Protein AF-A0ABD0NEY5-F1 (afdb_monomer)

Foldseek 3Di:
DDLPAADQAQEFEDELVCLQVSVVVSCPRPNDDPPHHYQYFYADPVRHGPDDPDRVVRVVVSVVSNVVVVLVDPQWDDDSVDTDGDPD

Mean predicted aligned error: 4.76 Å

Sequence (88 aa):
MDAGPPPFSNYINVMRDTVLSSAMRAFSRLNFSPEKRLNVVFVDTENTGEGAVDDGGPTREFFRLMIAELKDSQYFCGPEEMKNLALV

Radius of gyration: 14.86 Å; Cα contacts (8 Å, |Δi|>4): 110; chains: 1; bounding box: 45×30×38 Å

Secondary structure (DSSP, 8-state):
----SPPSSEEEEE-TT-HHHHHHHHHTSTT--TTSPEEEEEB-TT--B---S-SHHHHHHHHHHHHHHHHTSTTEES-TTS-EE---

pLDDT: mean 91.8, std 8.39, range [50.91, 98.06]

Organism: Cirrhinus mrigala (NCBI:txid683832)

Nearest PDB structures (foldseek):
  5kwv-assembly1_B  TM=2.262E-01  e=9.933E+00  Neisseria gonorrhoeae NCCP11945

InterPro domains:
  IPR000569 HECT domain [PS50237] (35-75)
  IPR035983 HECT, E3 ligase catalytic domain [SSF56204] (10-77)

Structure (mmCIF, N/CA/C/O backbone):
data_AF-A0ABD0NEY5-F1
#
_entry.id   AF-A0ABD0NEY5-F1
#
loop_
_atom_site.group_PDB
_atom_site.id
_atom_site.type_symbol
_atom_site.label_atom_id
_atom_site.label_alt_id
_atom_site.label_comp_id
_atom_site.label_asym_id
_atom_site.label_entity_id
_atom_site.label_seq_id
_atom_site.pdbx_PDB_ins_code
_atom_site.Cartn_x
_atom_site.Cartn_y
_atom_site.Cartn_z
_atom_site.occupancy
_atom_site.B_iso_or_equiv
_atom_site.auth_seq_id
_atom_site.auth_comp_id
_atom_site.auth_asym_id
_atom_site.auth_atom_id
_atom_site.pdbx_PDB_model_num
ATOM 1 N N . MET A 1 1 ? 24.243 8.783 7.290 1.00 50.91 1 MET A N 1
ATOM 2 C CA . MET A 1 1 ? 24.341 7.834 6.163 1.00 50.91 1 MET A CA 1
ATOM 3 C C . MET A 1 1 ? 23.608 8.481 5.009 1.00 50.91 1 MET A C 1
ATOM 5 O O . MET A 1 1 ? 22.459 8.853 5.200 1.00 50.91 1 MET A O 1
ATOM 9 N N . ASP A 1 2 ? 24.302 8.741 3.906 1.00 64.81 2 ASP A N 1
ATOM 10 C CA . ASP A 1 2 ? 23.750 9.480 2.769 1.00 64.81 2 ASP A CA 1
ATOM 11 C C . ASP A 1 2 ? 22.889 8.528 1.923 1.00 64.81 2 ASP A C 1
ATOM 13 O O . ASP A 1 2 ? 23.357 7.459 1.532 1.00 64.81 2 ASP A O 1
ATOM 17 N N . ALA A 1 3 ? 21.612 8.858 1.724 1.00 66.38 3 ALA A N 1
ATOM 18 C CA . ALA A 1 3 ? 20.588 7.95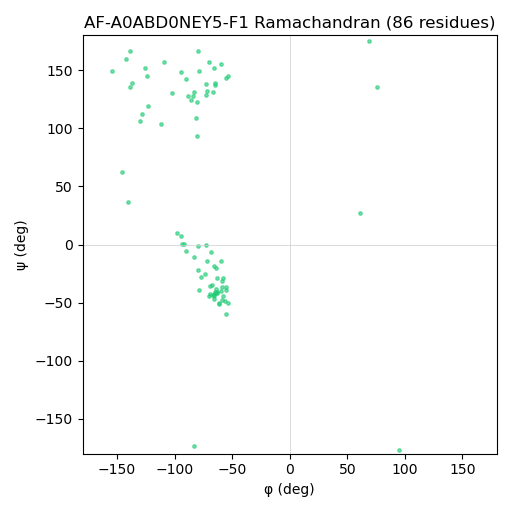0 1.188 1.00 66.38 3 ALA A CA 1
ATOM 19 C C . ALA A 1 3 ? 20.727 7.654 -0.316 1.00 66.38 3 ALA A C 1
ATOM 21 O O . ALA A 1 3 ? 19.919 6.913 -0.881 1.00 66.38 3 ALA A O 1
ATOM 22 N N . GLY A 1 4 ? 21.731 8.250 -0.963 1.00 70.38 4 GLY A N 1
ATOM 23 C CA . GLY A 1 4 ? 21.812 8.335 -2.412 1.00 70.38 4 GLY A CA 1
ATOM 24 C C . GLY A 1 4 ? 20.731 9.257 -2.995 1.00 70.38 4 GLY A C 1
ATOM 25 O O . GLY A 1 4 ? 19.876 9.778 -2.275 1.00 70.38 4 GLY A O 1
ATOM 26 N N . PRO A 1 5 ? 20.769 9.502 -4.312 1.00 70.69 5 PRO A N 1
ATOM 27 C CA . PRO A 1 5 ? 19.764 10.318 -4.978 1.00 70.69 5 PRO A CA 1
ATOM 28 C C . PRO A 1 5 ? 18.375 9.648 -4.935 1.00 70.69 5 PRO A C 1
ATOM 30 O O . PRO A 1 5 ? 18.287 8.415 -4.925 1.00 70.69 5 PRO A O 1
ATOM 33 N N . PRO A 1 6 ? 17.282 10.435 -4.962 1.00 69.81 6 PRO A N 1
ATOM 34 C CA . PRO A 1 6 ? 15.925 9.902 -5.039 1.00 69.81 6 PRO A CA 1
ATOM 35 C C . PRO A 1 6 ? 15.753 8.969 -6.248 1.00 69.81 6 PRO A C 1
ATOM 37 O O . PRO A 1 6 ? 16.300 9.247 -7.321 1.00 69.81 6 PRO A O 1
ATOM 40 N N . PRO A 1 7 ? 14.974 7.884 -6.122 1.00 74.56 7 PRO A N 1
ATOM 41 C CA . PRO A 1 7 ? 14.803 6.931 -7.203 1.00 74.56 7 PRO A CA 1
ATOM 42 C C . PRO A 1 7 ? 13.980 7.533 -8.353 1.00 74.56 7 PRO A C 1
ATOM 44 O O . PRO A 1 7 ? 13.169 8.443 -8.168 1.00 74.56 7 PRO A O 1
ATOM 47 N N . PHE A 1 8 ? 14.136 6.982 -9.561 1.00 82.94 8 PHE A N 1
ATOM 48 C CA . PHE A 1 8 ? 13.283 7.331 -10.707 1.00 82.94 8 PHE A CA 1
ATOM 49 C C . PHE A 1 8 ? 11.806 6.948 -10.475 1.00 82.94 8 PHE A C 1
ATOM 51 O O . PHE A 1 8 ? 10.910 7.606 -10.998 1.00 82.94 8 PHE A O 1
ATOM 58 N N . SER A 1 9 ? 11.561 5.908 -9.668 1.00 91.56 9 SER A N 1
ATOM 59 C CA . SER A 1 9 ? 10.245 5.411 -9.245 1.00 91.56 9 SER A CA 1
ATOM 60 C C . SER A 1 9 ? 10.379 4.686 -7.900 1.00 91.56 9 SER A C 1
ATOM 62 O O . SER A 1 9 ? 11.407 4.065 -7.634 1.00 91.56 9 SER A O 1
ATOM 64 N N . ASN A 1 10 ? 9.341 4.702 -7.067 1.00 95.00 10 ASN A N 1
ATOM 65 C CA . ASN A 1 10 ? 9.277 3.896 -5.849 1.00 95.00 10 ASN A CA 1
ATOM 66 C C . ASN A 1 10 ? 8.842 2.468 -6.200 1.00 95.00 10 ASN A C 1
ATOM 68 O O . ASN A 1 10 ? 7.682 2.253 -6.544 1.00 95.00 10 ASN A O 1
ATOM 72 N N . TYR A 1 11 ? 9.748 1.496 -6.111 1.00 93.88 11 TYR A N 1
ATOM 73 C CA . TYR A 1 11 ? 9.419 0.081 -6.322 1.00 93.88 11 TYR A CA 1
ATOM 74 C C . TYR A 1 11 ? 8.905 -0.560 -5.035 1.00 93.88 11 TYR A C 1
ATOM 76 O O . TYR A 1 11 ? 9.580 -0.524 -4.001 1.00 93.88 11 TYR A O 1
ATOM 84 N N . ILE A 1 12 ? 7.719 -1.154 -5.085 1.00 95.62 12 ILE A N 1
ATOM 85 C CA . ILE A 1 12 ? 7.033 -1.707 -3.919 1.00 95.62 12 ILE A CA 1
ATOM 86 C C . ILE A 1 12 ? 6.585 -3.132 -4.235 1.00 95.62 12 ILE A C 1
ATOM 88 O O . ILE A 1 12 ? 5.610 -3.337 -4.949 1.00 95.62 12 ILE A O 1
ATOM 92 N N . ASN A 1 13 ? 7.279 -4.107 -3.650 1.00 95.81 13 ASN A N 1
ATOM 93 C CA . ASN A 1 13 ? 6.789 -5.479 -3.583 1.00 95.81 13 ASN A CA 1
ATOM 94 C C . ASN A 1 13 ? 5.833 -5.597 -2.398 1.00 95.81 13 ASN A C 1
ATOM 96 O O . ASN A 1 13 ? 6.174 -5.167 -1.287 1.00 95.81 13 A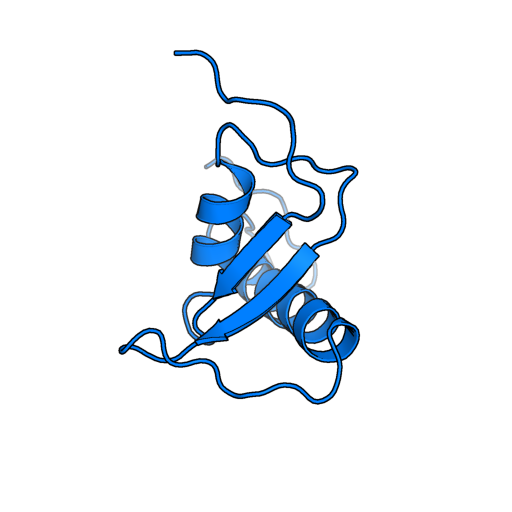SN A O 1
ATOM 100 N N . VAL A 1 14 ? 4.667 -6.182 -2.634 1.00 97.12 14 VAL A N 1
ATOM 101 C CA . VAL A 1 14 ? 3.598 -6.302 -1.644 1.00 97.12 14 VAL A CA 1
ATOM 102 C C . VAL A 1 14 ? 2.961 -7.684 -1.715 1.00 97.12 14 VAL A C 1
ATOM 104 O O . VAL A 1 14 ? 2.674 -8.173 -2.799 1.00 97.12 14 VAL A O 1
ATOM 107 N N . MET A 1 15 ? 2.720 -8.313 -0.566 1.00 95.75 15 MET A N 1
ATOM 108 C CA . MET A 1 15 ? 1.865 -9.503 -0.505 1.00 95.75 15 MET A CA 1
ATOM 109 C C . MET A 1 15 ? 0.420 -9.067 -0.271 1.00 95.75 15 MET A C 1
ATOM 111 O O . MET A 1 15 ? 0.174 -8.136 0.502 1.00 95.75 15 MET A O 1
ATOM 115 N N . ARG A 1 16 ? -0.530 -9.760 -0.903 1.00 94.81 16 ARG A N 1
ATOM 116 C CA . ARG A 1 16 ? -1.967 -9.436 -0.849 1.00 94.81 16 ARG A CA 1
ATOM 117 C C . ARG A 1 16 ? -2.559 -9.412 0.562 1.00 94.81 16 ARG A C 1
ATOM 119 O O . ARG A 1 16 ? -3.478 -8.640 0.791 1.00 94.81 16 ARG A O 1
ATOM 126 N N . ASP A 1 17 ? -2.000 -10.191 1.486 1.00 93.69 17 ASP A N 1
ATOM 127 C CA . ASP A 1 17 ? -2.505 -10.319 2.862 1.00 93.69 17 ASP A CA 1
ATOM 128 C C . ASP A 1 17 ? -1.860 -9.326 3.847 1.00 93.69 17 ASP A C 1
ATOM 130 O O . ASP A 1 17 ? -2.111 -9.369 5.050 1.00 93.69 17 ASP A O 1
ATOM 134 N N . THR A 1 18 ? -0.945 -8.478 3.367 1.00 95.44 18 THR A N 1
ATOM 135 C CA . THR A 1 18 ? -0.151 -7.568 4.212 1.00 95.44 18 THR A CA 1
ATOM 136 C C . THR A 1 18 ? 0.025 -6.205 3.546 1.00 95.44 18 THR A C 1
ATOM 138 O O . THR A 1 18 ? 1.102 -5.597 3.610 1.00 95.44 18 THR A O 1
ATOM 141 N N . VAL A 1 19 ? -1.001 -5.724 2.839 1.00 97.31 19 VAL A N 1
ATOM 142 C CA . VAL A 1 19 ? -0.861 -4.565 1.952 1.00 97.31 19 VAL A CA 1
ATOM 143 C C . VAL A 1 19 ? -0.552 -3.302 2.747 1.00 97.31 19 VAL A C 1
ATOM 145 O O . VAL A 1 19 ? 0.365 -2.561 2.381 1.00 97.31 19 VAL A O 1
ATOM 148 N N . LEU A 1 20 ? -1.242 -3.074 3.865 1.00 96.88 20 LEU A N 1
ATOM 149 C CA . LEU A 1 20 ? -1.037 -1.899 4.706 1.00 96.88 20 LEU A CA 1
ATOM 150 C C . LEU A 1 20 ? 0.349 -1.888 5.353 1.00 96.88 20 LEU A C 1
ATOM 152 O O . LEU A 1 20 ? 1.049 -0.876 5.300 1.00 96.88 20 LEU A O 1
ATOM 156 N N . SER A 1 21 ? 0.788 -3.003 5.939 1.00 96.06 21 SER A N 1
ATOM 157 C CA . SER A 1 21 ? 2.111 -3.072 6.575 1.00 96.06 21 SER A CA 1
ATOM 158 C C . SER A 1 21 ? 3.245 -2.977 5.547 1.00 96.06 21 SER A C 1
ATOM 160 O O . SER A 1 21 ? 4.259 -2.316 5.794 1.00 96.06 21 SER A O 1
ATOM 162 N N . SER A 1 22 ? 3.052 -3.543 4.352 1.00 96.12 22 SER A N 1
ATOM 163 C CA . SER A 1 22 ? 3.964 -3.381 3.216 1.00 96.12 22 SER A CA 1
ATOM 164 C C . SER A 1 22 ? 4.050 -1.926 2.752 1.00 96.12 22 SER A C 1
ATOM 166 O O . SER A 1 22 ? 5.156 -1.439 2.503 1.00 96.12 22 SER A O 1
ATOM 168 N N . ALA A 1 23 ? 2.916 -1.219 2.689 1.00 96.31 23 ALA A N 1
ATOM 169 C CA . ALA A 1 23 ? 2.855 0.202 2.360 1.00 96.31 23 ALA A CA 1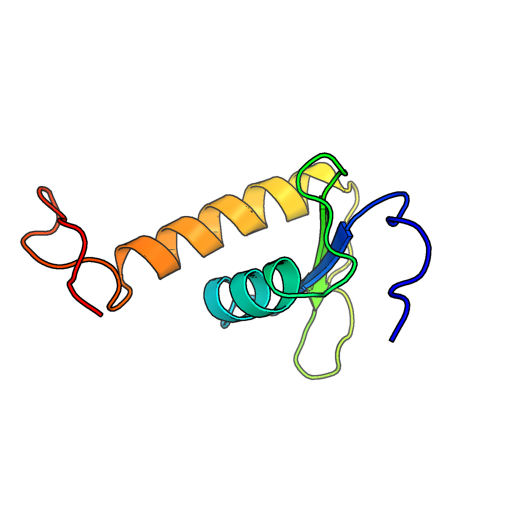
ATOM 170 C C . ALA A 1 23 ? 3.621 1.047 3.383 1.00 96.31 23 ALA A C 1
ATOM 172 O O . ALA A 1 23 ? 4.519 1.796 3.002 1.00 96.31 23 ALA A O 1
ATOM 173 N N . MET A 1 24 ? 3.347 0.861 4.679 1.00 95.56 24 MET A N 1
ATOM 174 C CA . MET A 1 24 ? 4.039 1.577 5.758 1.00 95.56 24 MET A CA 1
ATOM 175 C C . MET A 1 24 ? 5.553 1.371 5.671 1.00 95.56 24 MET A C 1
ATOM 177 O O . MET A 1 24 ? 6.312 2.337 5.629 1.00 95.56 24 MET A O 1
ATOM 181 N N . ARG A 1 25 ? 6.005 0.120 5.517 1.00 96.06 25 ARG A N 1
ATOM 182 C CA . ARG A 1 25 ? 7.429 -0.195 5.337 1.00 96.06 25 ARG A CA 1
ATOM 183 C C . ARG A 1 25 ? 8.023 0.478 4.100 1.00 96.06 25 ARG A C 1
ATOM 185 O O . ARG A 1 25 ? 9.174 0.904 4.143 1.00 96.06 25 ARG A O 1
ATOM 192 N N . ALA A 1 26 ? 7.290 0.529 2.990 1.00 95.69 26 ALA A N 1
ATOM 193 C CA . ALA A 1 26 ? 7.762 1.152 1.759 1.00 95.69 26 ALA A CA 1
ATOM 194 C C . ALA A 1 26 ? 7.878 2.676 1.885 1.00 95.69 26 ALA A C 1
ATOM 196 O O . ALA A 1 26 ? 8.881 3.239 1.449 1.00 95.69 26 ALA A O 1
ATOM 197 N N . PHE A 1 27 ? 6.896 3.323 2.512 1.00 95.75 27 PHE A N 1
ATOM 198 C CA . PHE A 1 27 ? 6.857 4.775 2.690 1.00 95.75 27 PHE A CA 1
ATOM 199 C C . PHE A 1 27 ? 7.851 5.268 3.747 1.00 95.75 27 PHE A C 1
ATOM 201 O O . PHE A 1 27 ? 8.331 6.392 3.653 1.00 95.75 27 PHE A O 1
ATOM 208 N N . SER A 1 28 ? 8.225 4.422 4.712 1.00 95.81 28 SER A N 1
ATOM 209 C CA . SER A 1 28 ? 9.271 4.728 5.697 1.00 95.81 28 SER A CA 1
ATOM 210 C C . SER A 1 28 ? 10.70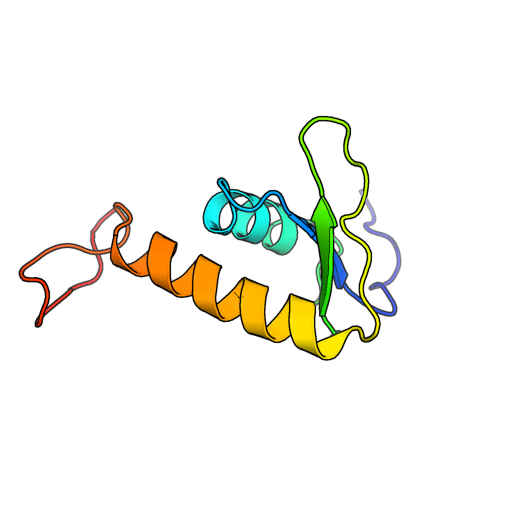5 4.549 5.180 1.00 95.81 28 SER A C 1
ATOM 212 O O . SER A 1 28 ? 11.653 4.780 5.933 1.00 95.81 28 SER A O 1
ATOM 214 N N . ARG A 1 29 ? 10.914 4.111 3.930 1.00 94.81 29 ARG A N 1
ATOM 215 C CA . ARG A 1 29 ? 12.271 3.977 3.372 1.00 94.81 29 ARG A CA 1
ATOM 216 C C . ARG A 1 29 ? 12.922 5.351 3.253 1.00 94.81 29 ARG A C 1
ATOM 218 O O . ARG A 1 29 ? 12.303 6.293 2.775 1.00 94.81 29 ARG A O 1
ATOM 225 N N . LEU A 1 30 ? 14.206 5.439 3.598 1.00 93.38 30 LEU A N 1
ATOM 226 C CA . LEU A 1 30 ? 14.961 6.697 3.559 1.00 93.38 30 LEU A CA 1
ATOM 227 C C . LEU A 1 30 ? 14.990 7.342 2.161 1.00 93.38 30 LEU A C 1
ATOM 229 O O . LEU A 1 30 ? 15.031 8.560 2.042 1.00 93.38 30 LEU A O 1
ATOM 233 N N . ASN A 1 31 ? 14.963 6.523 1.110 1.00 91.12 31 ASN A N 1
ATOM 234 C CA . ASN A 1 31 ? 14.962 6.961 -0.283 1.00 91.12 31 ASN A CA 1
ATOM 235 C C . ASN A 1 31 ? 13.559 6.988 -0.915 1.00 91.12 31 ASN A C 1
ATOM 237 O O . ASN A 1 31 ? 13.451 7.125 -2.132 1.00 91.12 31 ASN A O 1
ATOM 241 N N . PHE A 1 32 ? 12.488 6.826 -0.134 1.00 94.88 32 PHE A N 1
ATOM 242 C CA . PHE A 1 32 ? 11.137 7.005 -0.652 1.00 94.88 32 PHE A CA 1
ATOM 243 C C . PHE A 1 32 ? 10.931 8.462 -1.074 1.00 94.88 32 PHE A C 1
ATOM 245 O O . PHE A 1 32 ? 11.328 9.390 -0.370 1.00 94.88 32 PHE A O 1
ATOM 252 N N . SER A 1 33 ? 10.293 8.673 -2.224 1.00 95.00 33 SER A N 1
ATOM 253 C CA . SER A 1 33 ? 9.968 10.014 -2.707 1.00 95.00 33 SER A CA 1
ATOM 254 C C . SER A 1 33 ? 8.484 10.102 -3.062 1.00 95.00 33 SER A C 1
ATOM 256 O O . SER A 1 33 ? 8.073 9.483 -4.043 1.00 95.00 33 SER A O 1
ATOM 258 N N . PRO A 1 34 ? 7.665 10.873 -2.322 1.00 93.50 34 PRO A N 1
ATOM 259 C CA . PRO A 1 34 ? 6.218 10.936 -2.555 1.00 93.50 34 PRO A CA 1
ATOM 260 C C . PRO A 1 34 ? 5.844 11.527 -3.923 1.00 93.50 34 PRO A C 1
ATOM 262 O O . PRO A 1 34 ? 4.753 11.279 -4.423 1.00 93.50 34 PRO A O 1
ATOM 265 N N . GLU A 1 35 ? 6.753 12.275 -4.552 1.00 93.69 35 GLU A N 1
ATOM 266 C CA . GLU A 1 35 ? 6.561 12.867 -5.882 1.00 93.69 35 GLU A CA 1
ATOM 267 C C . GLU A 1 35 ? 6.859 11.890 -7.029 1.00 93.69 35 GLU A C 1
ATOM 269 O O . GLU A 1 35 ? 6.593 12.182 -8.196 1.00 93.69 35 GLU A O 1
ATOM 274 N N . LYS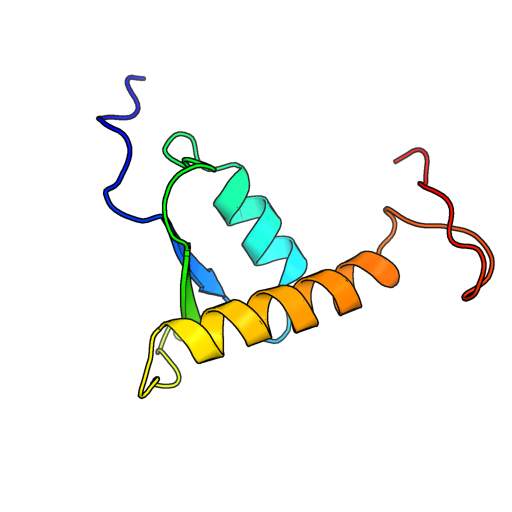 A 1 36 ? 7.452 10.730 -6.727 1.00 93.88 36 LYS A N 1
ATOM 275 C CA . LYS A 1 36 ? 7.812 9.726 -7.729 1.00 93.88 36 LYS A CA 1
ATOM 276 C C . LYS A 1 36 ? 6.719 8.680 -7.855 1.00 93.88 36 LYS A C 1
ATOM 278 O O . LYS A 1 36 ? 6.042 8.314 -6.895 1.00 93.88 36 LYS A O 1
ATOM 283 N N . ARG A 1 37 ? 6.592 8.150 -9.071 1.00 94.19 37 ARG A N 1
ATOM 284 C CA . ARG A 1 37 ? 5.635 7.095 -9.403 1.00 94.19 37 ARG A CA 1
ATOM 285 C C . ARG A 1 37 ? 5.790 5.896 -8.463 1.00 94.19 37 ARG A C 1
ATOM 287 O O . ARG A 1 37 ? 6.903 5.558 -8.063 1.00 94.19 37 ARG A O 1
ATOM 294 N N . LEU A 1 38 ? 4.681 5.240 -8.135 1.00 95.69 38 LEU A N 1
ATOM 295 C CA . LEU A 1 38 ? 4.706 3.920 -7.510 1.00 95.69 38 LEU A CA 1
ATOM 296 C C . LEU A 1 38 ? 4.736 2.856 -8.608 1.00 95.69 38 LEU A C 1
ATOM 298 O O . 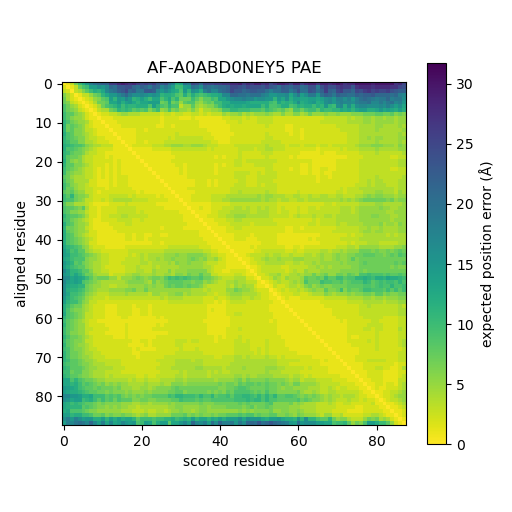LEU A 1 38 ? 3.914 2.888 -9.523 1.00 95.69 38 LEU A O 1
ATOM 302 N N . ASN A 1 39 ? 5.690 1.937 -8.521 1.00 94.75 39 ASN A N 1
ATOM 303 C CA . ASN A 1 39 ? 5.719 0.724 -9.321 1.00 94.75 39 ASN A CA 1
ATOM 304 C C . ASN A 1 39 ? 5.471 -0.442 -8.364 1.00 94.75 39 ASN A C 1
ATOM 306 O O . ASN A 1 39 ? 6.333 -0.770 -7.543 1.00 94.75 39 ASN A O 1
ATOM 310 N N . VAL A 1 40 ? 4.248 -0.968 -8.398 1.00 97.06 40 VAL A N 1
ATOM 311 C CA . VAL A 1 40 ? 3.785 -1.980 -7.452 1.00 97.06 40 VAL A CA 1
ATOM 312 C C . VAL A 1 40 ? 3.797 -3.351 -8.106 1.00 97.06 40 VAL A C 1
ATOM 314 O O . VAL A 1 40 ? 3.231 -3.532 -9.181 1.00 97.06 40 VAL A O 1
ATOM 317 N N . VAL A 1 41 ? 4.388 -4.321 -7.414 1.00 96.88 41 VAL A N 1
ATOM 318 C CA . VAL A 1 41 ? 4.389 -5.729 -7.806 1.00 96.88 41 VAL A CA 1
ATOM 319 C C . VAL A 1 41 ? 3.789 -6.539 -6.666 1.00 96.88 41 VAL A C 1
ATOM 321 O O . VAL A 1 41 ? 4.324 -6.543 -5.555 1.00 96.88 41 VAL A O 1
ATOM 324 N N . PHE A 1 42 ? 2.678 -7.224 -6.936 1.00 97.50 42 PHE A N 1
ATOM 325 C CA . PHE A 1 42 ? 2.179 -8.235 -6.010 1.00 97.50 42 PHE A CA 1
ATOM 326 C C . PHE A 1 42 ? 3.089 -9.455 -6.067 1.00 97.50 42 PHE A C 1
ATOM 328 O O . PHE A 1 42 ? 3.407 -9.932 -7.159 1.00 97.50 42 PHE A O 1
ATOM 335 N N . VAL A 1 43 ? 3.542 -9.905 -4.901 1.00 96.62 43 VAL A N 1
ATOM 336 C CA . VAL A 1 43 ? 4.442 -11.046 -4.748 1.00 96.62 43 VAL A CA 1
ATOM 337 C C . VAL A 1 43 ? 3.856 -12.076 -3.790 1.00 96.62 43 VAL A C 1
ATOM 339 O O . VAL A 1 43 ? 3.112 -11.722 -2.874 1.00 96.62 43 VAL A O 1
ATOM 342 N N . ASP A 1 44 ? 4.222 -13.337 -3.983 1.00 93.19 44 ASP A N 1
ATOM 343 C CA . ASP A 1 44 ? 3.916 -14.421 -3.051 1.00 93.19 44 ASP A CA 1
ATOM 344 C C . ASP A 1 44 ? 4.930 -14.509 -1.889 1.00 93.19 44 ASP A C 1
ATOM 346 O O . ASP A 1 44 ? 5.818 -13.664 -1.723 1.00 93.19 44 ASP A O 1
ATOM 350 N N . THR A 1 45 ? 4.804 -15.553 -1.065 1.00 91.81 45 THR A N 1
ATOM 351 C CA . THR A 1 45 ? 5.695 -15.814 0.078 1.00 91.81 45 THR A CA 1
ATOM 352 C C . THR A 1 45 ? 7.136 -16.137 -0.320 1.00 91.81 45 THR A C 1
ATOM 354 O O . THR A 1 45 ? 8.032 -16.030 0.515 1.00 91.81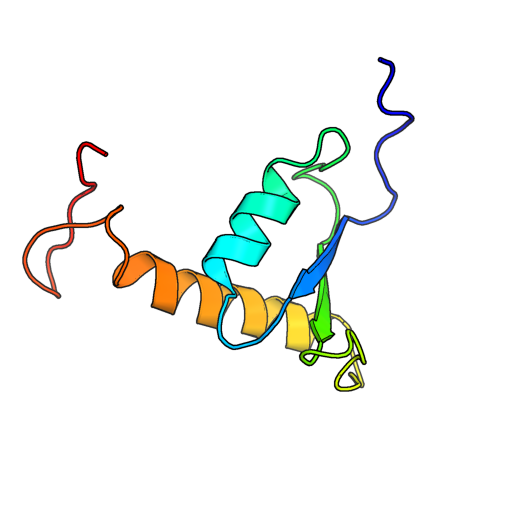 45 THR A O 1
ATOM 357 N N . GLU A 1 46 ? 7.375 -16.517 -1.576 1.00 93.12 46 GLU A N 1
ATOM 358 C CA . GLU A 1 46 ? 8.706 -16.756 -2.144 1.00 93.12 46 GLU A CA 1
ATOM 359 C C . GLU A 1 46 ? 9.253 -15.505 -2.860 1.00 93.12 46 GLU A C 1
ATOM 361 O O . GLU A 1 46 ? 10.323 -15.544 -3.469 1.00 93.12 46 GLU A O 1
ATOM 366 N N . ASN A 1 47 ? 8.552 -14.367 -2.741 1.00 89.81 47 ASN A N 1
ATOM 367 C CA . ASN A 1 47 ? 8.841 -13.100 -3.411 1.00 89.81 47 ASN A CA 1
ATOM 368 C C . ASN A 1 47 ? 8.795 -13.211 -4.952 1.00 89.81 47 ASN A C 1
ATOM 370 O O . ASN A 1 47 ? 9.431 -12.428 -5.665 1.00 89.81 47 ASN A O 1
ATOM 374 N N . THR A 1 48 ? 8.012 -14.159 -5.468 1.00 95.06 48 THR A N 1
ATOM 375 C CA . THR A 1 48 ? 7.730 -14.309 -6.896 1.00 95.06 48 THR A CA 1
ATOM 376 C C . THR A 1 48 ? 6.582 -13.387 -7.282 1.00 95.06 48 THR A C 1
ATOM 378 O O . THR A 1 48 ? 5.529 -13.393 -6.650 1.00 95.06 48 THR A O 1
ATOM 381 N N . GLY A 1 49 ? 6.783 -12.564 -8.314 1.00 94.06 49 GLY A N 1
ATOM 382 C CA . GLY A 1 49 ? 5.760 -11.633 -8.792 1.00 94.06 49 GLY A CA 1
ATOM 383 C C . GLY A 1 49 ? 4.624 -12.337 -9.534 1.00 94.06 49 GLY A C 1
ATOM 384 O O . GLY A 1 49 ? 4.879 -13.179 -10.390 1.00 94.06 49 GLY A O 1
ATOM 385 N N . GLU A 1 50 ? 3.381 -11.928 -9.281 1.00 89.75 50 GLU A N 1
ATOM 386 C CA . GLU A 1 50 ? 2.169 -12.511 -9.889 1.00 89.75 50 GLU A CA 1
ATOM 387 C C . GLU A 1 50 ? 2.023 -12.236 -11.401 1.00 89.75 50 GLU A C 1
ATOM 389 O O . GLU A 1 50 ? 1.138 -12.781 -12.060 1.00 89.75 50 GLU A O 1
ATOM 394 N N . GLY A 1 51 ? 2.912 -11.412 -11.965 1.00 85.56 51 GLY A N 1
ATOM 395 C CA . GLY A 1 51 ? 2.862 -10.960 -13.351 1.00 85.56 51 GLY A CA 1
ATOM 396 C C . GLY A 1 51 ? 1.793 -9.885 -13.564 1.00 85.56 51 GLY A C 1
ATOM 397 O O . GLY A 1 51 ? 0.666 -9.982 -13.089 1.00 85.56 51 GLY A O 1
ATOM 398 N N . ALA A 1 52 ? 2.143 -8.829 -14.296 1.00 87.94 52 ALA A N 1
ATOM 399 C CA . ALA A 1 52 ? 1.207 -7.773 -14.659 1.00 87.94 52 ALA A CA 1
ATOM 400 C C . ALA A 1 52 ? 1.399 -7.390 -16.127 1.00 87.94 52 ALA A C 1
ATOM 402 O O . ALA A 1 52 ? 2.526 -7.306 -16.613 1.00 87.94 52 ALA A O 1
ATOM 403 N N . VAL A 1 53 ? 0.290 -7.169 -16.835 1.00 87.56 53 VAL A N 1
ATOM 404 C CA . VAL A 1 53 ? 0.308 -6.695 -18.231 1.00 87.56 53 VAL A CA 1
ATOM 405 C C . VAL A 1 53 ? 0.615 -5.196 -18.289 1.00 87.56 53 VAL A C 1
ATOM 407 O O . VAL A 1 53 ? 1.180 -4.710 -19.265 1.00 87.56 53 VAL A O 1
ATOM 410 N N . ASP A 1 54 ? 0.264 -4.469 -17.228 1.00 91.69 54 ASP A N 1
ATOM 411 C CA . ASP A 1 54 ? 0.520 -3.046 -17.072 1.00 91.69 54 ASP A CA 1
ATOM 412 C C . ASP A 1 54 ? 0.896 -2.700 -15.625 1.00 91.69 54 ASP A C 1
ATOM 414 O O . ASP A 1 54 ? 0.568 -3.417 -14.685 1.00 91.69 54 ASP A O 1
ATOM 418 N N . ASP A 1 55 ? 1.550 -1.557 -15.441 1.00 87.94 55 ASP A N 1
ATOM 419 C CA . ASP A 1 55 ? 1.951 -1.052 -14.120 1.00 87.94 55 ASP A CA 1
ATOM 420 C C . ASP A 1 55 ? 0.799 -0.365 -13.349 1.00 87.94 55 ASP A C 1
ATOM 422 O O . ASP A 1 55 ? 0.864 -0.141 -12.135 1.00 87.94 55 ASP A O 1
ATOM 426 N N . GLY A 1 56 ? -0.231 0.095 -14.062 1.00 93.94 56 GLY A N 1
ATOM 427 C CA . GLY A 1 56 ? -1.309 0.913 -13.512 1.00 93.94 56 GLY A CA 1
ATOM 428 C C . GLY A 1 56 ? -2.342 0.096 -12.739 1.00 93.94 56 GLY A C 1
ATOM 429 O O . GLY A 1 56 ? -2.817 0.549 -11.698 1.00 93.94 56 GLY A O 1
ATOM 430 N N . GLY A 1 57 ? -2.686 -1.095 -13.229 1.00 96.19 57 GLY A N 1
ATOM 431 C CA . GLY A 1 57 ? -3.588 -2.056 -12.599 1.00 96.19 57 GLY A CA 1
ATOM 432 C C . GLY A 1 57 ? -3.148 -2.420 -11.182 1.00 96.19 57 GLY A C 1
ATOM 433 O O . GLY A 1 57 ? -3.886 -2.095 -10.246 1.00 96.19 57 GLY A O 1
ATOM 434 N N . PRO A 1 58 ? -1.933 -2.971 -10.998 1.00 96.69 58 PRO A N 1
ATOM 435 C CA . PRO A 1 58 ? -1.396 -3.298 -9.680 1.00 96.69 58 PRO A CA 1
ATOM 436 C C . PRO A 1 58 ? -1.371 -2.095 -8.736 1.00 96.69 58 PRO A C 1
ATOM 438 O O . PRO A 1 58 ? -1.718 -2.217 -7.566 1.00 96.69 58 PRO A O 1
ATOM 441 N N . THR A 1 59 ? -1.043 -0.903 -9.245 1.00 96.62 59 THR A N 1
ATOM 442 C CA . THR A 1 59 ? -1.004 0.320 -8.428 1.00 96.62 59 THR A CA 1
ATOM 443 C C . THR A 1 59 ? -2.398 0.732 -7.939 1.00 96.62 59 THR A C 1
ATOM 445 O O . THR A 1 59 ? -2.568 1.078 -6.770 1.00 96.62 59 THR A O 1
ATOM 448 N N . ARG A 1 60 ? -3.426 0.676 -8.801 1.00 97.44 60 ARG A N 1
ATOM 449 C CA . ARG A 1 60 ? -4.819 0.953 -8.396 1.00 97.44 60 ARG A CA 1
ATOM 450 C C . ARG A 1 60 ? -5.331 -0.087 -7.403 1.00 97.44 60 ARG A C 1
ATOM 452 O O . ARG A 1 60 ? -6.005 0.268 -6.438 1.00 97.44 60 ARG A O 1
ATOM 459 N N . GLU A 1 61 ? -5.010 -1.356 -7.632 1.00 97.31 61 GLU A N 1
ATOM 460 C CA . GLU A 1 61 ? -5.399 -2.442 -6.738 1.00 97.31 61 GLU A CA 1
ATOM 461 C C . GLU A 1 61 ? -4.727 -2.323 -5.366 1.00 97.31 61 GLU A C 1
ATOM 463 O O . GLU A 1 61 ? -5.404 -2.458 -4.349 1.00 97.31 61 GLU A O 1
ATOM 468 N N . PHE A 1 62 ? -3.439 -1.983 -5.331 1.00 97.75 62 PHE A N 1
ATOM 469 C CA . PHE A 1 62 ? -2.696 -1.710 -4.105 1.00 97.75 62 PHE A CA 1
ATOM 470 C C . PHE A 1 62 ? -3.378 -0.653 -3.244 1.00 97.75 62 PHE A C 1
ATOM 472 O O . PHE A 1 62 ? -3.638 -0.911 -2.074 1.00 97.75 62 PHE A O 1
ATOM 479 N N . PHE A 1 63 ? -3.750 0.499 -3.811 1.00 97.75 63 PHE A N 1
ATOM 480 C CA . PHE A 1 63 ? -4.463 1.521 -3.044 1.00 97.75 63 PHE A CA 1
ATOM 481 C C . PHE A 1 63 ? -5.830 1.040 -2.558 1.00 97.75 63 PHE A C 1
ATOM 483 O O . PHE A 1 63 ? -6.186 1.292 -1.409 1.00 97.75 63 PHE A O 1
ATOM 490 N N . ARG A 1 64 ? -6.587 0.318 -3.394 1.00 98.06 64 ARG A N 1
ATOM 491 C CA . ARG A 1 64 ? -7.891 -0.234 -3.002 1.00 98.06 64 ARG A CA 1
ATOM 492 C C . ARG A 1 64 ? -7.765 -1.168 -1.793 1.00 98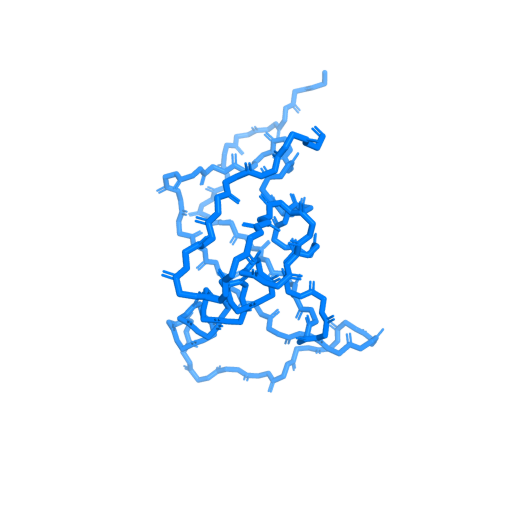.06 64 ARG A C 1
ATOM 494 O O . ARG A 1 64 ? -8.545 -1.040 -0.855 1.00 98.06 64 ARG A O 1
ATOM 501 N N . LEU A 1 65 ? -6.801 -2.088 -1.819 1.00 97.94 65 LEU A N 1
ATOM 502 C CA . LEU A 1 65 ? -6.560 -3.037 -0.729 1.00 97.94 65 LEU A CA 1
ATOM 503 C C . LEU A 1 65 ? -5.994 -2.343 0.516 1.00 97.94 65 LEU A C 1
ATOM 505 O O . LEU A 1 65 ? -6.493 -2.563 1.613 1.00 97.94 65 LEU A O 1
ATOM 509 N N . MET A 1 66 ? -5.026 -1.440 0.341 1.00 97.69 66 MET A N 1
ATOM 510 C CA . MET A 1 66 ? -4.426 -0.673 1.434 1.00 97.69 66 MET A CA 1
ATOM 511 C C . MET A 1 66 ? -5.476 0.139 2.195 1.00 97.69 66 MET A C 1
ATOM 513 O O . MET A 1 66 ? -5.454 0.158 3.418 1.00 97.69 66 MET A O 1
ATOM 517 N N . ILE A 1 67 ? -6.393 0.810 1.489 1.00 95.69 67 ILE A N 1
ATOM 518 C CA . ILE A 1 67 ? -7.461 1.597 2.120 1.00 95.69 67 ILE A CA 1
ATOM 519 C C . ILE A 1 67 ? -8.481 0.695 2.820 1.00 95.69 67 ILE A C 1
ATOM 521 O O . ILE A 1 67 ? -8.962 1.066 3.889 1.00 95.69 67 ILE A O 1
ATOM 525 N N . ALA A 1 68 ? -8.785 -0.483 2.262 1.00 95.19 68 ALA A N 1
ATOM 526 C CA . ALA A 1 68 ? -9.649 -1.459 2.922 1.00 95.19 68 ALA A CA 1
ATOM 527 C C . ALA A 1 68 ? -9.041 -1.929 4.256 1.00 95.19 68 ALA A C 1
ATOM 529 O O . ALA A 1 68 ? -9.692 -1.818 5.288 1.00 95.19 68 ALA A O 1
ATOM 530 N N . GLU A 1 69 ? -7.768 -2.337 4.263 1.00 96.50 69 GLU A N 1
ATOM 531 C CA . GLU A 1 69 ? -7.066 -2.709 5.500 1.00 96.50 69 GLU A CA 1
ATOM 532 C C . GLU A 1 69 ? -6.915 -1.523 6.468 1.00 96.50 69 GLU A C 1
ATOM 534 O O . GLU A 1 69 ? -7.047 -1.683 7.679 1.00 96.50 69 GLU A O 1
ATOM 539 N N . LEU A 1 70 ? -6.649 -0.317 5.953 1.00 94.62 70 LEU A N 1
ATOM 540 C CA . LEU A 1 70 ? -6.491 0.887 6.771 1.00 94.62 70 LEU A CA 1
ATOM 541 C C . LEU A 1 70 ? -7.787 1.243 7.504 1.00 94.62 70 LEU A C 1
ATOM 543 O O . LEU A 1 70 ? -7.732 1.588 8.683 1.00 94.62 70 LEU A O 1
ATOM 547 N N . LYS A 1 71 ? -8.939 1.134 6.835 1.00 93.38 71 LYS A N 1
ATOM 548 C CA . LYS A 1 71 ? -10.260 1.392 7.426 1.00 93.38 71 LYS A CA 1
ATOM 549 C C . LYS A 1 71 ? -10.548 0.484 8.630 1.00 93.38 71 LYS A C 1
ATOM 551 O O . LYS A 1 71 ?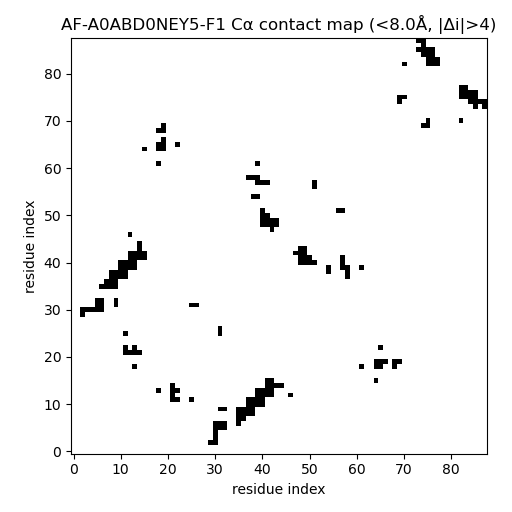 -11.151 0.947 9.599 1.00 93.38 71 LYS A O 1
ATOM 556 N N . ASP A 1 72 ? -10.090 -0.764 8.567 1.00 92.88 72 ASP A N 1
ATOM 557 C CA . ASP A 1 72 ? -10.310 -1.786 9.599 1.00 92.88 72 ASP A CA 1
ATOM 558 C C . ASP A 1 72 ? -9.163 -1.866 10.622 1.00 92.88 72 ASP A C 1
ATOM 560 O O . ASP A 1 72 ? -9.188 -2.670 11.555 1.00 92.88 72 ASP A O 1
ATOM 564 N N . SER A 1 73 ? -8.142 -1.024 10.465 1.00 94.44 73 SER A N 1
ATOM 565 C CA . SER A 1 73 ? -6.976 -0.994 11.342 1.00 94.44 73 SER A CA 1
ATOM 566 C C . SER A 1 73 ? -7.231 -0.253 12.658 1.00 94.44 73 SER A C 1
ATOM 568 O O . SER A 1 73 ? -8.153 0.549 12.793 1.00 94.44 73 SER A O 1
ATOM 570 N N . GLN A 1 74 ? -6.307 -0.427 13.606 1.00 94.06 74 GLN A N 1
ATOM 571 C CA . GLN A 1 74 ? -6.283 0.314 14.872 1.00 94.06 74 GLN A CA 1
ATOM 572 C C . GLN A 1 74 ? -6.161 1.839 14.719 1.00 94.06 74 GLN A C 1
ATOM 574 O O . GLN A 1 74 ? -6.380 2.553 15.691 1.00 94.06 74 GLN A O 1
ATOM 579 N N . TYR A 1 75 ? -5.801 2.349 13.532 1.00 94.81 75 TYR A N 1
ATOM 580 C CA . TYR A 1 75 ? -5.692 3.790 13.284 1.00 94.81 75 TYR A CA 1
ATOM 581 C C . TYR A 1 75 ? -7.059 4.482 13.224 1.00 94.81 75 TYR A C 1
ATOM 583 O O . TYR A 1 75 ? -7.121 5.710 13.314 1.00 94.81 75 TYR A O 1
ATOM 591 N N . PHE A 1 76 ? -8.147 3.713 13.110 1.00 95.44 76 PHE A N 1
ATOM 592 C CA . PHE A 1 76 ? -9.512 4.219 13.113 1.00 95.44 76 PHE A CA 1
ATOM 593 C C . PHE A 1 76 ? -10.358 3.556 14.204 1.00 95.44 76 PHE A C 1
ATOM 595 O O . PHE A 1 76 ? -10.218 2.374 14.505 1.00 95.44 76 PHE A O 1
ATOM 602 N N . CYS A 1 77 ? -11.273 4.318 14.800 1.00 94.19 77 CYS A N 1
ATOM 603 C CA . CYS A 1 77 ? -12.199 3.841 15.826 1.00 94.19 77 CYS A CA 1
ATOM 604 C C . CYS A 1 77 ? -13.611 4.410 15.628 1.00 94.19 77 CYS A C 1
ATOM 606 O O . CYS A 1 77 ? -13.816 5.361 14.878 1.00 94.19 77 CYS A O 1
ATOM 608 N N . GLY A 1 78 ? -14.597 3.837 16.318 1.00 93.25 78 GLY A N 1
ATOM 609 C CA . GLY A 1 78 ? -16.001 4.241 16.206 1.00 93.25 78 GLY A CA 1
ATOM 610 C C . GLY A 1 78 ? -16.815 3.405 15.206 1.00 93.25 78 GLY A C 1
ATOM 611 O O . GLY A 1 78 ? -16.310 2.413 14.668 1.00 93.25 78 GLY A O 1
ATOM 612 N N . PRO A 1 79 ? -18.097 3.764 15.006 1.00 93.81 79 PRO A N 1
ATOM 613 C CA . PRO A 1 79 ? -19.009 3.047 14.116 1.00 93.81 79 PRO A CA 1
ATOM 614 C C . PRO A 1 79 ? -18.508 3.012 12.670 1.00 93.81 79 PRO A C 1
ATOM 616 O O . PRO A 1 79 ? -17.771 3.896 12.241 1.00 93.81 79 PRO A O 1
ATOM 619 N N . GLU A 1 80 ? -18.952 2.017 11.904 1.00 88.81 80 GLU A N 1
ATOM 620 C CA . GLU A 1 80 ? -18.516 1.798 10.517 1.00 88.81 80 GLU A CA 1
ATOM 621 C C . GLU A 1 80 ? -18.732 3.027 9.616 1.00 88.81 80 GLU A C 1
ATOM 623 O O . GLU A 1 80 ? -17.864 3.397 8.824 1.00 88.81 80 GLU A O 1
ATOM 628 N N . GLU A 1 81 ? -19.835 3.736 9.858 1.00 91.56 81 GLU A N 1
ATOM 629 C CA . GLU A 1 81 ? -20.276 4.884 9.064 1.00 91.56 81 GLU A CA 1
ATOM 630 C C . GLU A 1 81 ? -19.697 6.206 9.595 1.00 91.56 81 GLU A C 1
ATOM 632 O O . GLU A 1 81 ? -19.895 7.265 9.001 1.00 91.56 81 GLU A O 1
ATOM 637 N N . MET A 1 82 ? -18.998 6.152 10.735 1.00 92.88 82 MET A N 1
ATOM 638 C CA . MET A 1 82 ? -18.442 7.295 11.459 1.00 92.88 82 MET A CA 1
ATOM 639 C C . MET A 1 82 ? -17.118 6.916 12.129 1.00 92.88 82 MET A C 1
ATOM 641 O O . MET A 1 82 ? -16.978 6.945 13.356 1.00 92.88 82 MET A O 1
ATOM 645 N N . LYS A 1 83 ? -16.135 6.552 11.305 1.00 93.69 83 LYS A N 1
ATOM 646 C CA . LYS A 1 83 ? -14.769 6.307 11.766 1.00 93.69 83 LYS A CA 1
ATOM 647 C C . LYS A 1 83 ? -14.091 7.628 12.142 1.00 93.69 83 LYS A C 1
ATOM 649 O O . LYS A 1 83 ? -14.093 8.583 11.369 1.00 93.69 83 LYS A O 1
ATOM 654 N N . ASN A 1 84 ? -13.465 7.650 13.310 1.00 94.69 84 ASN A N 1
ATOM 655 C CA . ASN A 1 84 ? -12.582 8.710 13.782 1.00 94.69 84 ASN A CA 1
ATOM 656 C C . ASN A 1 84 ? -11.142 8.204 13.789 1.00 94.69 84 ASN A C 1
ATOM 658 O O . ASN A 1 84 ? -10.918 6.999 13.884 1.00 94.69 84 ASN A O 1
ATOM 662 N N . LEU A 1 85 ? -10.169 9.113 13.739 1.00 95.25 85 LEU A N 1
ATOM 663 C CA . LEU A 1 85 ? -8.777 8.748 13.990 1.00 95.25 85 LEU A CA 1
ATOM 664 C C . LEU A 1 85 ? -8.616 8.320 15.450 1.00 95.25 85 LEU A C 1
ATOM 666 O O . LEU A 1 85 ? -9.063 9.017 16.364 1.00 95.25 85 LEU A O 1
ATOM 670 N N . ALA A 1 86 ? -7.972 7.179 15.660 1.00 93.81 86 ALA A N 1
ATOM 671 C CA . ALA A 1 86 ? -7.611 6.720 16.987 1.00 93.81 86 ALA A CA 1
ATOM 672 C C . ALA A 1 86 ? -6.361 7.457 17.496 1.00 93.81 86 ALA A C 1
ATOM 674 O O . ALA A 1 86 ? -5.478 7.833 16.724 1.00 93.81 86 ALA A O 1
ATOM 675 N N . LEU A 1 87 ? -6.281 7.641 18.814 1.00 86.19 87 LEU A N 1
ATOM 676 C CA . LEU A 1 87 ? -5.043 8.016 19.496 1.00 86.19 87 LEU A CA 1
ATOM 677 C C . LEU A 1 87 ? -4.224 6.734 19.674 1.00 86.19 87 LEU A C 1
ATOM 679 O O . LEU A 1 87 ? -4.464 5.979 20.616 1.00 86.19 87 LEU A O 1
ATOM 683 N N . VAL A 1 88 ? -3.341 6.467 18.712 1.00 74.81 88 VAL A N 1
ATOM 684 C CA . VAL A 1 88 ? -2.448 5.296 18.653 1.00 74.81 88 VAL A CA 1
ATOM 685 C C . VAL A 1 88 ? -1.024 5.672 19.014 1.00 74.81 88 VAL A C 1
ATOM 687 O O . VAL A 1 88 ? -0.611 6.800 18.662 1.00 74.81 88 VAL A O 1
#

Solvent-accessible surface area (backbone atoms only — not comparable to full-atom values): 5346 Å² total; per-residue (Å²): 134,86,67,67,77,70,56,92,48,42,76,41,74,29,38,89,93,42,38,45,64,37,47,53,58,51,67,68,37,86,48,52,49,93,90,36,52,70,44,41,41,52,24,53,97,85,68,50,64,76,74,71,99,54,58,62,61,47,39,54,50,48,53,56,51,24,50,55,50,47,66,75,28,78,60,32,39,75,53,92,94,55,65,40,80,41,96,119